Protein AF-B3GD98-F1 (afdb_monomer_lite)

Radius of gyration: 20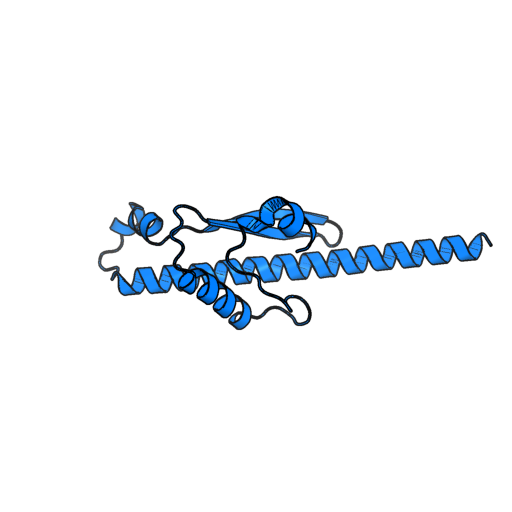.16 Å; chains: 1; bounding box: 40×37×66 Å

InterPro domains:
  IPR000131 ATP synthase, F1 complex, gamma subunit [PF00231] (15-128)
  IPR000131 ATP synthase, F1 complex, gamma subunit [PR00126] (44-61)
  IPR000131 ATP synthase, F1 complex, gamma subunit [PR00126] (107-126)
  IPR000131 ATP synthase, F1 complex, gamma subunit [PTHR11693] (8-128)
  IPR035968 ATP synthase, F1 complex, gamma subunit superfamily [SSF52943] (5-129)

Organism: Caenorhabditis brenneri (NCBI:txid135651)

Foldseek 3Di:
DVPCCVPPVVPDQDDDDDQLPDQDDLVNLLVVLVCVVVSPDDDQKDKDWAWADDDLADTDTDIDIQHDLVSVVPDPVCVVPPDDDSVNSVVVSSVVSSVVSSVRSNRRSSNVVSNVVVVVVVVVVVVVVVVVVD

Sequence (134 aa):
RAGLQRVYAKHFLVSGNEIGRAPPTFADASIAAKAVLDSGFDFETGTIVFNKFKSVVSYETSKLQILPLEAIKAKEALNTYDSVDDDVLQSYSEYSLAQLIYYAMKESATSEQSSRMTAMDGASKNAGRNDRQA

Secondary structure (DSSP, 8-state):
-HHHHHHHGGG-------TTSS---HHHHHHHHHHHHTT----S-EEEEEEEE-SSS-EEEEEEEE--HHHHHT-GGGGG-TT--HHHHHHHHHHHHHHHHHHHHHHHHHHHHHHHHHHHHHHHHHHHHHTTT-

Structure (mmCIF, N/CA/C/O backbone):
data_AF-B3GD98-F1
#
_entry.id   AF-B3GD98-F1
#
loop_
_atom_site.group_PDB
_atom_site.id
_atom_site.type_symbol
_atom_site.label_atom_id
_atom_site.label_alt_id
_atom_site.label_comp_id
_atom_site.label_asym_id
_atom_site.label_entity_id
_atom_site.label_seq_id
_atom_site.pdbx_PDB_ins_code
_atom_site.Cartn_x
_atom_site.Cartn_y
_atom_site.Cartn_z
_atom_site.occupancy
_atom_site.B_iso_or_equiv
_atom_site.auth_seq_id
_atom_site.auth_comp_id
_atom_site.auth_asym_id
_atom_site.auth_atom_id
_atom_site.pdbx_PDB_model_num
ATOM 1 N N . ARG A 1 1 ? -3.744 -10.146 -8.746 1.00 57.75 1 ARG A N 1
ATOM 2 C CA . ARG A 1 1 ? -5.153 -10.571 -8.539 1.00 57.75 1 ARG A CA 1
ATOM 3 C C . ARG A 1 1 ? -5.364 -12.077 -8.749 1.00 57.75 1 ARG A C 1
ATOM 5 O O . ARG A 1 1 ? -5.677 -12.750 -7.778 1.00 57.75 1 ARG A O 1
ATOM 12 N N . ALA A 1 2 ? -5.132 -12.629 -9.949 1.00 67.25 2 ALA A N 1
ATOM 13 C CA . ALA A 1 2 ? -5.468 -14.029 -10.267 1.00 67.25 2 ALA A CA 1
ATOM 14 C C . ALA A 1 2 ? -4.795 -15.098 -9.373 1.00 67.25 2 ALA A C 1
ATOM 16 O O . ALA A 1 2 ? -5.434 -16.086 -9.032 1.00 67.25 2 ALA A O 1
ATOM 17 N N . GLY A 1 3 ? -3.541 -14.893 -8.946 1.00 78.56 3 GLY A N 1
ATOM 18 C CA . GLY A 1 3 ? -2.822 -15.857 -8.097 1.00 78.56 3 GLY A CA 1
ATOM 19 C C . GLY A 1 3 ? -3.420 -16.020 -6.694 1.00 78.56 3 GLY A C 1
ATOM 20 O O . GLY A 1 3 ? -3.759 -17.128 -6.296 1.00 78.56 3 GLY A O 1
ATOM 21 N N . LEU A 1 4 ? -3.607 -14.915 -5.963 1.00 81.69 4 LEU A N 1
ATOM 22 C CA . LEU A 1 4 ? -4.162 -14.941 -4.602 1.00 81.69 4 LEU A CA 1
ATOM 23 C C . LEU A 1 4 ? -5.645 -15.322 -4.587 1.00 81.69 4 LEU A C 1
ATOM 25 O O . LEU A 1 4 ? -6.058 -16.110 -3.744 1.00 81.69 4 LEU A O 1
ATOM 29 N N . GLN A 1 5 ? -6.438 -14.816 -5.537 1.00 82.38 5 GLN A N 1
ATOM 30 C CA . GLN A 1 5 ? -7.866 -15.135 -5.607 1.00 82.38 5 GLN A CA 1
ATOM 31 C C . GLN A 1 5 ? -8.101 -16.622 -5.899 1.00 82.38 5 GLN A C 1
ATOM 33 O O . GLN A 1 5 ? -9.044 -17.203 -5.379 1.00 82.38 5 GLN A O 1
ATOM 38 N N . ARG A 1 6 ? -7.218 -17.266 -6.671 1.00 83.88 6 ARG A N 1
ATOM 39 C CA . ARG A 1 6 ? -7.302 -18.706 -6.941 1.00 83.88 6 ARG A CA 1
ATOM 40 C C . ARG A 1 6 ? -7.124 -19.564 -5.683 1.00 83.88 6 ARG A C 1
ATOM 42 O O . ARG A 1 6 ? -7.734 -20.622 -5.602 1.00 83.88 6 ARG A O 1
ATOM 49 N N . VAL A 1 7 ? -6.294 -19.132 -4.734 1.00 87.19 7 VAL A N 1
ATOM 50 C CA . VAL A 1 7 ? -5.944 -19.928 -3.541 1.00 87.19 7 VAL A CA 1
ATOM 51 C C . VAL A 1 7 ? -6.770 -19.521 -2.316 1.00 87.19 7 VAL A C 1
ATOM 53 O O . VAL A 1 7 ? -7.173 -20.377 -1.537 1.00 87.19 7 VAL A O 1
ATOM 56 N N . TYR A 1 8 ? -7.081 -18.231 -2.170 1.00 87.31 8 TYR A N 1
ATOM 57 C CA . TYR A 1 8 ? -7.666 -17.653 -0.955 1.00 87.31 8 TYR A CA 1
ATOM 58 C C . TYR A 1 8 ? -8.964 -16.876 -1.213 1.00 87.31 8 TYR A C 1
ATOM 60 O O . TYR A 1 8 ? -9.267 -15.940 -0.481 1.00 87.31 8 TYR A O 1
ATOM 68 N N . ALA A 1 9 ? -9.754 -17.254 -2.229 1.00 82.56 9 ALA A N 1
ATOM 69 C CA . ALA A 1 9 ? -10.983 -16.552 -2.635 1.00 82.56 9 ALA A CA 1
ATOM 70 C C . ALA A 1 9 ? -11.911 -16.155 -1.470 1.00 82.56 9 ALA A C 1
ATOM 72 O O . ALA A 1 9 ? -12.472 -15.066 -1.477 1.00 82.56 9 ALA A O 1
ATOM 73 N N . LYS A 1 10 ? -12.048 -17.029 -0.465 1.00 86.56 10 LYS A N 1
ATOM 74 C CA . LYS A 1 10 ? -12.947 -16.849 0.687 1.00 86.56 10 LYS A CA 1
ATOM 75 C C . LYS A 1 10 ? -12.519 -15.733 1.651 1.00 86.56 10 LYS A C 1
ATOM 77 O O . LYS A 1 10 ? -13.318 -15.338 2.486 1.00 86.56 10 LYS A O 1
ATOM 82 N N . HIS A 1 11 ? -11.281 -15.248 1.551 1.00 85.25 11 HIS A N 1
ATOM 83 C CA . HIS A 1 11 ? -10.722 -14.219 2.435 1.00 85.25 11 HIS A CA 1
ATOM 84 C C . HIS A 1 11 ? -10.708 -12.818 1.801 1.00 85.25 11 HIS A C 1
ATOM 86 O O . HIS A 1 11 ? -10.133 -11.894 2.366 1.00 85.25 11 HIS A O 1
ATOM 92 N N . PHE A 1 12 ? -11.305 -12.646 0.618 1.00 84.44 12 PHE A N 1
ATOM 93 C CA . PHE A 1 12 ? -11.415 -11.342 -0.034 1.00 84.44 12 PHE A CA 1
ATOM 94 C C . PHE A 1 12 ? -12.716 -10.655 0.374 1.00 84.44 12 PHE A C 1
ATOM 96 O O . PHE A 1 12 ? -13.792 -11.158 0.066 1.00 84.44 12 PHE A O 1
ATOM 103 N N . LEU A 1 13 ? -12.610 -9.486 1.009 1.00 84.62 13 LEU A N 1
ATOM 104 C CA . LEU A 1 13 ? -13.766 -8.639 1.315 1.00 84.62 13 LEU A CA 1
ATOM 105 C C . LEU A 1 13 ? -14.056 -7.653 0.178 1.00 84.62 13 LEU A C 1
ATOM 107 O O . LEU A 1 13 ? -15.188 -7.526 -0.274 1.00 84.62 13 LEU A O 1
ATOM 111 N N . VAL A 1 14 ? -13.016 -6.972 -0.310 1.00 84.25 14 VAL A N 1
ATOM 112 C CA . VAL A 1 14 ? -13.121 -5.911 -1.320 1.00 84.25 14 VAL A CA 1
ATOM 113 C C . VAL A 1 14 ? -12.010 -6.075 -2.358 1.00 84.25 14 VAL A C 1
ATOM 115 O O . VAL A 1 14 ? -10.914 -6.549 -2.052 1.00 84.25 14 VAL A O 1
ATOM 118 N N . SER A 1 15 ? -12.276 -5.681 -3.607 1.00 85.25 15 SER A N 1
ATOM 119 C CA . SER A 1 15 ? -11.260 -5.604 -4.662 1.00 85.25 15 SER A CA 1
ATOM 120 C C . SER A 1 15 ? -11.386 -4.309 -5.461 1.00 85.25 15 SER A C 1
ATOM 122 O O . SER A 1 15 ? -12.464 -4.025 -5.979 1.00 85.25 15 SER A O 1
ATOM 124 N N . GLY A 1 16 ? -10.283 -3.574 -5.616 1.00 82.75 16 GLY A N 1
ATOM 125 C CA . GLY A 1 16 ? -10.179 -2.427 -6.523 1.00 82.75 16 GLY A CA 1
ATOM 126 C C . GLY A 1 16 ? -9.556 -2.815 -7.867 1.00 82.75 16 GLY A C 1
ATOM 127 O O . GLY A 1 16 ? -8.664 -3.665 -7.919 1.00 82.75 16 GLY A O 1
ATOM 128 N N . ASN A 1 17 ? -10.017 -2.187 -8.949 1.00 83.38 17 ASN A N 1
ATOM 129 C CA . ASN A 1 17 ? -9.450 -2.313 -10.296 1.00 83.38 17 ASN A CA 1
ATOM 130 C C . ASN A 1 17 ? -8.968 -0.936 -10.795 1.00 83.38 17 ASN A C 1
ATOM 132 O O . ASN A 1 17 ? -9.186 0.071 -10.136 1.00 83.38 17 ASN A O 1
ATOM 136 N N . GLU A 1 18 ? -8.304 -0.910 -11.955 1.00 80.62 18 GLU A N 1
ATOM 137 C CA . GLU A 1 18 ? -7.832 0.308 -12.652 1.00 80.62 18 GLU A CA 1
ATOM 138 C C . GLU A 1 18 ? -6.698 1.107 -11.982 1.00 80.62 18 GLU A C 1
ATOM 140 O O . GLU A 1 18 ? -6.300 2.163 -12.474 1.00 80.62 18 GLU A O 1
ATOM 145 N N . ILE A 1 19 ? -6.077 0.566 -10.935 1.00 78.94 19 ILE A N 1
ATOM 146 C CA . ILE A 1 19 ? -4.876 1.157 -10.331 1.00 78.94 19 ILE A CA 1
ATOM 147 C C . ILE A 1 19 ? -3.645 0.859 -11.205 1.00 78.94 19 ILE A C 1
ATOM 149 O O . ILE A 1 19 ? -3.433 -0.283 -11.612 1.00 78.94 19 ILE A O 1
ATOM 153 N N . GLY A 1 20 ? -2.839 1.888 -11.495 1.00 70.56 20 GLY A N 1
ATOM 154 C CA . GLY A 1 20 ? -1.582 1.781 -12.256 1.00 70.56 20 GLY A CA 1
ATOM 155 C C . GLY A 1 20 ? -1.643 2.273 -13.709 1.00 70.56 20 GLY A C 1
ATOM 156 O O . GLY A 1 20 ? -0.604 2.371 -14.360 1.00 70.56 20 GLY A O 1
ATOM 157 N N . ARG A 1 21 ? -2.831 2.633 -14.227 1.00 80.56 21 ARG A N 1
ATOM 158 C CA . ARG A 1 21 ? -2.961 3.267 -15.556 1.00 80.56 21 ARG A CA 1
ATOM 159 C C . ARG A 1 21 ? -2.542 4.738 -15.535 1.00 80.56 21 ARG A C 1
ATOM 161 O O . ARG A 1 21 ? -1.856 5.193 -16.445 1.00 80.56 21 ARG A O 1
ATOM 168 N N . ALA A 1 22 ? -2.972 5.463 -14.508 1.00 84.69 22 ALA A N 1
ATOM 169 C CA . ALA A 1 22 ? -2.555 6.828 -14.216 1.00 84.69 22 ALA A CA 1
ATOM 170 C C . ALA A 1 22 ? -1.701 6.843 -12.936 1.00 84.69 22 ALA A C 1
ATOM 172 O O . ALA A 1 22 ? -1.787 5.904 -12.135 1.00 84.69 22 ALA A O 1
ATOM 173 N N . PRO A 1 23 ? -0.874 7.884 -12.720 1.00 85.00 23 PRO A N 1
ATOM 174 C CA . PRO A 1 23 ? -0.158 8.047 -11.464 1.00 85.00 23 PRO A CA 1
ATOM 175 C C . PRO A 1 23 ? -1.146 8.058 -10.289 1.00 85.00 23 PRO A C 1
ATOM 177 O O . PRO A 1 23 ? -2.108 8.822 -10.335 1.00 85.00 23 PRO A O 1
ATOM 180 N N . PRO A 1 24 ? -0.914 7.261 -9.232 1.00 88.81 24 PRO A N 1
ATOM 181 C CA . PRO A 1 24 ? -1.841 7.189 -8.111 1.00 88.81 24 PRO A CA 1
ATOM 182 C C . PRO A 1 24 ? -1.922 8.542 -7.405 1.00 88.81 24 PRO A C 1
ATOM 184 O O . PRO A 1 24 ? -0.888 9.175 -7.142 1.00 88.81 24 PRO A O 1
ATOM 187 N N . THR A 1 25 ? -3.140 8.977 -7.103 1.00 91.50 25 THR A N 1
ATOM 188 C CA . THR A 1 25 ? -3.435 10.228 -6.399 1.00 91.50 25 THR A CA 1
ATOM 189 C C . THR A 1 25 ? -3.878 9.956 -4.965 1.00 91.50 25 THR A C 1
ATOM 191 O O . THR A 1 25 ? -4.217 8.829 -4.602 1.00 91.50 25 THR A O 1
ATOM 194 N N . PHE A 1 26 ? -3.866 10.991 -4.121 1.00 91.81 26 PHE A N 1
ATOM 195 C CA . PHE A 1 26 ? -4.377 10.853 -2.758 1.00 91.81 26 PHE A CA 1
ATOM 196 C C . PHE A 1 26 ? -5.880 10.543 -2.751 1.00 91.81 26 PHE A C 1
ATOM 198 O O . PHE A 1 26 ? -6.319 9.752 -1.929 1.00 91.81 26 PHE A O 1
ATOM 205 N N . ALA A 1 27 ? -6.644 11.073 -3.714 1.00 91.12 27 ALA A N 1
ATOM 206 C CA . ALA A 1 27 ? -8.067 10.773 -3.855 1.00 91.12 27 ALA A CA 1
ATOM 207 C C . ALA A 1 27 ? -8.327 9.269 -4.051 1.00 91.12 27 ALA A C 1
ATOM 209 O O . ALA A 1 27 ? -9.217 8.717 -3.408 1.00 91.12 27 ALA A O 1
ATOM 210 N N . ASP A 1 28 ? -7.506 8.585 -4.857 1.00 90.44 28 ASP A N 1
ATOM 211 C CA . ASP A 1 28 ? -7.609 7.131 -5.050 1.00 90.44 28 ASP A CA 1
ATOM 212 C C . ASP A 1 28 ? -7.367 6.370 -3.738 1.00 90.44 28 ASP A C 1
ATOM 214 O O . ASP A 1 28 ? -8.092 5.432 -3.400 1.00 90.44 28 ASP A O 1
ATOM 218 N N . ALA A 1 29 ? -6.363 6.803 -2.969 1.00 91.69 29 ALA A N 1
ATOM 219 C CA . ALA A 1 29 ? -6.054 6.223 -1.668 1.00 91.69 29 ALA A CA 1
ATOM 220 C C . ALA A 1 29 ? -7.163 6.490 -0.640 1.00 91.69 29 ALA A C 1
ATOM 222 O O . ALA A 1 29 ? -7.498 5.595 0.132 1.00 91.69 29 ALA A O 1
ATOM 223 N N . SER A 1 30 ? -7.774 7.679 -0.653 1.00 91.38 30 SER A N 1
ATOM 224 C CA . SER A 1 30 ? -8.917 8.012 0.202 1.00 91.38 30 SER A CA 1
ATOM 225 C C . SER A 1 30 ? -10.142 7.161 -0.126 1.00 91.38 30 SER A C 1
ATOM 227 O O . SER A 1 30 ? -10.813 6.698 0.790 1.00 91.38 30 SER A O 1
ATOM 229 N N . ILE A 1 31 ? -10.419 6.901 -1.409 1.00 90.75 31 ILE A N 1
ATOM 230 C CA . ILE A 1 31 ? -11.506 6.001 -1.824 1.00 90.75 31 ILE A CA 1
ATOM 231 C C . ILE A 1 31 ? -11.240 4.579 -1.316 1.00 90.75 31 ILE A C 1
ATOM 233 O O . ILE A 1 31 ? -12.142 3.940 -0.778 1.00 90.75 31 ILE A O 1
ATOM 237 N N . ALA A 1 32 ? -10.001 4.093 -1.438 1.00 89.69 32 ALA A N 1
ATOM 238 C CA . ALA A 1 32 ? -9.619 2.780 -0.925 1.00 89.69 32 ALA A CA 1
ATOM 239 C C . ALA A 1 32 ? -9.725 2.700 0.608 1.00 89.69 32 ALA A C 1
ATOM 241 O O . ALA A 1 32 ? -10.286 1.738 1.125 1.00 89.69 32 ALA A O 1
ATOM 242 N N . ALA A 1 33 ? -9.242 3.715 1.330 1.00 89.56 33 ALA A N 1
ATOM 243 C CA . ALA A 1 33 ? -9.359 3.802 2.784 1.00 89.56 33 ALA A CA 1
ATOM 244 C C . ALA A 1 33 ? -10.827 3.819 3.222 1.00 89.56 33 ALA A C 1
ATOM 246 O O . ALA A 1 33 ? -11.217 3.050 4.096 1.00 89.56 33 ALA A O 1
ATOM 247 N N . LYS A 1 34 ? -11.660 4.619 2.551 1.00 89.62 34 LYS A N 1
ATOM 248 C CA . LYS A 1 34 ? -13.100 4.667 2.797 1.00 89.62 34 LYS A CA 1
ATOM 249 C C . LYS A 1 34 ? -13.757 3.307 2.569 1.00 89.62 34 LYS A C 1
ATOM 251 O O . LYS A 1 34 ? -14.519 2.867 3.413 1.00 89.62 34 LYS A O 1
ATOM 256 N N . ALA A 1 35 ? -13.417 2.602 1.490 1.00 88.75 35 ALA A N 1
ATOM 257 C CA . ALA A 1 35 ? -13.942 1.261 1.234 1.00 88.75 35 ALA A CA 1
ATOM 258 C C . ALA A 1 35 ? -13.526 0.233 2.305 1.00 88.75 35 ALA A C 1
ATOM 260 O O . ALA A 1 35 ? -14.272 -0.707 2.572 1.00 88.75 35 ALA A O 1
ATOM 261 N N . VAL A 1 36 ? -12.347 0.398 2.916 1.00 86.81 36 VAL A N 1
ATOM 262 C CA . VAL A 1 36 ? -11.908 -0.427 4.053 1.00 86.81 36 VAL A CA 1
ATOM 263 C C . VAL A 1 36 ? -12.720 -0.094 5.305 1.00 86.81 36 VAL A C 1
ATOM 265 O O . VAL A 1 36 ? -13.202 -1.013 5.959 1.00 86.81 36 VAL A O 1
ATOM 268 N N . LEU A 1 37 ? -12.927 1.188 5.613 1.00 85.00 37 LEU A N 1
ATOM 269 C CA . LEU A 1 37 ? -13.719 1.625 6.771 1.00 85.00 37 LEU A CA 1
ATOM 270 C C . LEU A 1 37 ? -15.199 1.227 6.639 1.00 85.00 37 LEU A C 1
ATOM 272 O O . LEU A 1 37 ? -15.778 0.663 7.564 1.00 85.00 37 LEU A O 1
ATOM 276 N N . ASP A 1 38 ? -15.783 1.417 5.455 1.00 87.06 38 ASP A N 1
ATOM 277 C CA . ASP A 1 38 ? -17.179 1.080 5.150 1.00 87.06 38 ASP A CA 1
ATOM 278 C C . ASP A 1 38 ? -17.417 -0.448 5.096 1.00 87.06 38 ASP A C 1
ATOM 280 O O . ASP A 1 38 ? -18.563 -0.895 5.056 1.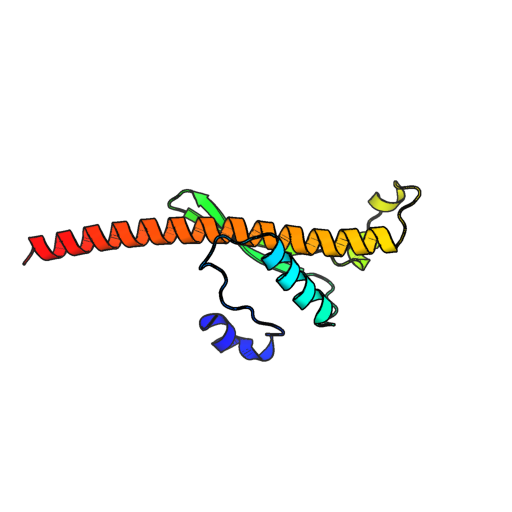00 87.06 38 ASP A O 1
ATOM 284 N N . SER A 1 39 ? -16.359 -1.276 5.104 1.00 82.19 39 SER A N 1
ATOM 285 C CA . SER A 1 39 ? -16.490 -2.741 5.078 1.00 82.19 39 SER A CA 1
ATOM 286 C C . SER A 1 39 ? -17.072 -3.330 6.368 1.00 82.19 39 SER A C 1
ATOM 288 O O . SER A 1 39 ? -17.506 -4.483 6.363 1.00 82.19 39 SER A O 1
ATOM 290 N N . GLY A 1 40 ? -17.081 -2.561 7.465 1.00 75.12 40 GLY A N 1
ATOM 291 C CA . GLY A 1 40 ? -17.596 -2.994 8.767 1.00 75.12 40 GLY A CA 1
ATOM 292 C C . GLY A 1 40 ? -16.819 -4.156 9.392 1.00 75.12 40 GLY A C 1
ATOM 293 O O . GLY A 1 40 ? -17.309 -4.786 10.328 1.00 75.12 40 GLY A O 1
ATOM 294 N N . PHE A 1 41 ? -15.636 -4.477 8.862 1.00 78.56 41 PHE A N 1
ATOM 295 C CA . PHE A 1 41 ? -14.790 -5.539 9.380 1.00 78.56 41 PHE A CA 1
ATOM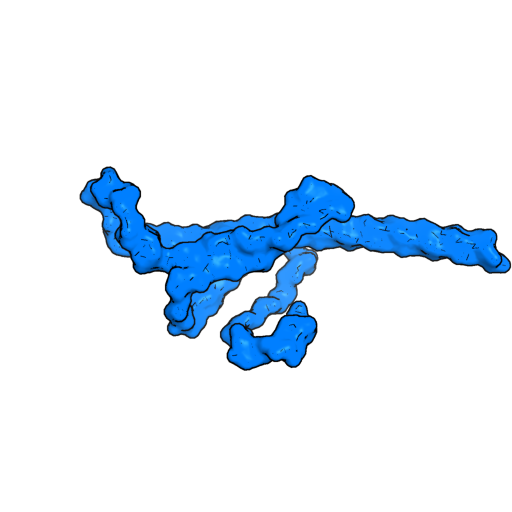 296 C C . PHE A 1 41 ? -13.896 -4.997 10.489 1.00 78.56 41 PHE A C 1
ATOM 298 O O . PHE A 1 41 ? -13.029 -4.161 10.237 1.00 78.56 41 PHE A O 1
ATOM 305 N N . ASP A 1 42 ? -14.101 -5.496 11.703 1.00 74.50 42 ASP A N 1
ATOM 306 C CA . ASP A 1 42 ? -13.275 -5.132 12.844 1.00 74.50 42 ASP A CA 1
ATOM 307 C C . ASP A 1 42 ? -11.961 -5.922 12.811 1.00 74.50 42 ASP A C 1
ATOM 309 O O . ASP A 1 42 ? -11.956 -7.153 12.700 1.00 74.50 42 ASP A O 1
ATOM 313 N N . PHE A 1 43 ? -10.835 -5.213 12.847 1.00 77.31 43 PHE A N 1
ATOM 314 C CA . PHE A 1 43 ? -9.509 -5.814 12.785 1.00 77.31 43 PHE A CA 1
ATOM 315 C C . PHE A 1 43 ? -8.622 -5.286 13.907 1.00 77.31 43 PHE A C 1
ATOM 317 O O . PHE A 1 43 ? -8.451 -4.086 14.092 1.00 77.31 43 PHE A O 1
ATOM 324 N N . GLU A 1 44 ? -7.982 -6.210 14.620 1.00 75.00 44 GLU A N 1
ATOM 325 C CA . GLU A 1 44 ? -7.060 -5.878 15.709 1.00 75.00 44 GLU A CA 1
ATOM 326 C C . GLU A 1 44 ? -5.684 -5.441 15.177 1.00 75.00 44 GLU A C 1
ATOM 328 O O . GLU A 1 44 ? -5.021 -4.569 15.734 1.00 75.00 44 GLU A O 1
ATOM 333 N N . THR A 1 45 ? -5.248 -6.026 14.056 1.00 79.12 45 THR A N 1
ATOM 334 C CA . THR A 1 45 ? -4.004 -5.653 13.373 1.00 79.12 45 THR A CA 1
ATOM 335 C C . THR A 1 45 ? -4.188 -5.699 11.860 1.00 79.12 45 THR A C 1
ATOM 337 O O . THR A 1 45 ? -4.735 -6.654 11.308 1.00 79.12 45 THR A O 1
ATOM 340 N N . GLY A 1 46 ? -3.722 -4.655 11.171 1.00 85.12 46 GLY A N 1
ATOM 341 C CA . GLY A 1 46 ? -3.709 -4.591 9.711 1.00 85.12 46 GLY A CA 1
ATOM 342 C C . GLY A 1 46 ? -2.282 -4.600 9.178 1.00 85.12 46 GLY A C 1
ATOM 343 O O . GLY A 1 46 ? -1.363 -4.078 9.807 1.00 85.12 46 GLY A O 1
ATOM 344 N N . THR A 1 47 ? -2.056 -5.192 8.006 1.00 90.19 47 THR A N 1
ATOM 345 C CA . THR A 1 47 ? -0.760 -5.100 7.321 1.00 90.19 47 THR A CA 1
ATOM 346 C C . THR A 1 47 ? -0.951 -4.798 5.843 1.00 90.19 47 THR A C 1
ATOM 348 O O . THR A 1 47 ? -1.560 -5.579 5.116 1.00 90.19 47 THR A O 1
ATOM 351 N N . ILE A 1 48 ? -0.371 -3.691 5.384 1.00 91.12 48 ILE A N 1
ATOM 352 C CA . ILE A 1 48 ? -0.270 -3.347 3.967 1.00 91.12 48 ILE A CA 1
ATOM 353 C C . ILE A 1 48 ? 0.998 -3.991 3.423 1.00 91.12 48 ILE A C 1
ATOM 355 O O . ILE A 1 48 ? 2.105 -3.693 3.873 1.00 91.12 48 ILE A O 1
ATOM 359 N N . VAL A 1 49 ? 0.842 -4.869 2.437 1.00 92.12 49 VAL A N 1
ATOM 360 C CA . VAL A 1 49 ? 1.963 -5.466 1.706 1.00 92.12 49 VAL A CA 1
ATOM 361 C C . VAL A 1 49 ? 2.134 -4.720 0.390 1.00 92.12 49 VAL A C 1
ATOM 363 O O . VAL A 1 49 ? 1.186 -4.605 -0.384 1.00 92.12 49 VAL A O 1
ATOM 366 N N . PHE A 1 50 ? 3.337 -4.222 0.130 1.00 93.19 50 PHE A N 1
ATOM 367 C CA . PHE A 1 50 ? 3.652 -3.450 -1.072 1.00 93.19 50 PHE A CA 1
ATOM 368 C C . PHE A 1 50 ? 5.104 -3.681 -1.489 1.00 93.19 50 PHE A C 1
ATOM 370 O O . PHE A 1 50 ? 5.920 -4.189 -0.719 1.00 93.19 50 PHE A O 1
ATOM 377 N N . ASN A 1 51 ? 5.434 -3.310 -2.723 1.00 92.31 51 ASN A N 1
ATOM 378 C CA . ASN A 1 51 ? 6.812 -3.343 -3.196 1.00 92.31 51 ASN A CA 1
ATOM 379 C C . ASN A 1 51 ? 7.463 -1.993 -2.916 1.00 92.31 51 ASN A C 1
ATOM 381 O O . ASN A 1 51 ? 7.043 -0.974 -3.461 1.00 92.31 51 ASN A O 1
ATOM 385 N N . LYS A 1 52 ? 8.478 -2.004 -2.056 1.00 91.50 52 LYS A N 1
ATOM 386 C CA . LYS A 1 52 ? 9.303 -0.842 -1.756 1.00 91.50 52 LYS A CA 1
ATOM 387 C C . LYS A 1 52 ? 10.394 -0.715 -2.807 1.00 91.50 52 LYS A C 1
ATOM 389 O O . LYS A 1 52 ? 11.105 -1.686 -3.096 1.00 91.50 52 LYS A O 1
ATOM 394 N N . PHE A 1 53 ? 10.543 0.488 -3.345 1.00 90.62 53 PHE A N 1
ATOM 395 C CA . PHE A 1 53 ? 11.583 0.765 -4.317 1.00 90.62 53 PHE A CA 1
ATOM 396 C C . PHE A 1 53 ? 12.946 0.816 -3.615 1.00 90.62 53 PHE A C 1
ATOM 398 O O . PHE A 1 53 ? 13.126 1.543 -2.638 1.00 90.62 53 PHE A O 1
ATOM 405 N N . LYS A 1 54 ? 13.920 0.037 -4.100 1.00 89.75 54 LYS A N 1
ATOM 406 C CA . LYS A 1 54 ? 15.301 0.058 -3.584 1.00 89.75 54 LYS A CA 1
ATOM 407 C C . LYS A 1 54 ? 16.259 0.650 -4.608 1.00 89.75 54 LYS A C 1
ATOM 409 O O . LYS A 1 54 ? 17.068 1.512 -4.280 1.00 89.75 54 LYS A O 1
ATOM 414 N N . SER A 1 55 ? 16.176 0.192 -5.851 1.00 89.00 55 SER A N 1
ATOM 415 C CA . SER A 1 55 ? 16.926 0.728 -6.980 1.00 89.00 55 SER A CA 1
ATOM 416 C C . SER A 1 55 ? 16.189 0.451 -8.286 1.00 89.00 55 SER A C 1
ATOM 418 O O . SER A 1 55 ? 15.211 -0.291 -8.322 1.00 89.00 55 SER A O 1
ATOM 420 N N . VAL A 1 56 ? 16.697 0.994 -9.395 1.00 82.75 56 VAL A N 1
ATOM 421 C CA . VAL A 1 56 ? 16.126 0.764 -10.735 1.00 82.75 56 VAL A CA 1
ATOM 422 C C . VAL A 1 56 ? 15.977 -0.730 -11.055 1.00 82.75 56 VAL A C 1
ATOM 424 O O . VAL A 1 56 ? 15.030 -1.120 -11.729 1.00 82.75 56 VAL A O 1
ATOM 427 N N . VAL A 1 57 ? 16.880 -1.565 -10.534 1.00 80.75 57 VAL A N 1
ATOM 428 C CA . VAL A 1 57 ? 16.954 -3.002 -10.839 1.00 80.75 57 VAL A CA 1
ATOM 429 C C . VAL A 1 57 ? 16.348 -3.866 -9.725 1.00 80.75 57 VAL A C 1
ATOM 431 O O . VAL A 1 57 ? 16.048 -5.034 -9.950 1.00 80.75 57 VAL A O 1
ATOM 434 N N . SER A 1 58 ? 16.168 -3.326 -8.516 1.00 86.38 58 SER A N 1
ATOM 435 C CA . SER A 1 58 ? 15.780 -4.104 -7.337 1.00 86.38 58 SER A CA 1
ATOM 436 C C . SER A 1 58 ? 14.659 -3.434 -6.548 1.00 86.38 58 SER A C 1
ATOM 438 O O . SER A 1 58 ? 14.699 -2.243 -6.245 1.00 86.38 58 SER A O 1
ATOM 440 N N . TYR A 1 59 ? 13.679 -4.240 -6.163 1.00 90.00 59 TYR A N 1
ATOM 441 C CA . TYR A 1 59 ? 12.591 -3.885 -5.262 1.00 90.00 59 TYR A CA 1
ATOM 442 C C . TYR A 1 59 ? 12.452 -4.974 -4.199 1.00 90.00 59 TYR A C 1
ATOM 444 O O . TYR A 1 59 ? 12.841 -6.123 -4.415 1.00 90.00 59 TYR A O 1
ATOM 452 N N . GLU A 1 60 ? 11.910 -4.604 -3.046 1.00 92.75 60 GLU A N 1
ATOM 453 C CA . GLU A 1 60 ? 11.726 -5.510 -1.914 1.00 92.75 60 GLU A CA 1
ATOM 454 C C . GLU A 1 60 ? 10.276 -5.472 -1.443 1.00 92.75 60 GLU A C 1
ATOM 456 O O . GLU A 1 60 ? 9.695 -4.401 -1.257 1.00 92.75 60 GLU A O 1
ATOM 461 N N . THR A 1 61 ? 9.675 -6.640 -1.226 1.00 93.25 61 THR A N 1
ATOM 462 C CA . THR A 1 61 ? 8.325 -6.720 -0.666 1.00 93.25 61 THR A CA 1
ATOM 463 C C . THR A 1 61 ? 8.369 -6.361 0.815 1.00 93.25 61 THR A C 1
ATOM 465 O O . THR A 1 61 ? 8.873 -7.117 1.641 1.00 93.25 61 THR A O 1
ATOM 468 N N . SER A 1 62 ? 7.823 -5.194 1.143 1.00 92.94 62 SER A N 1
ATOM 469 C CA . SER A 1 62 ? 7.774 -4.646 2.494 1.00 92.94 62 SER A CA 1
ATOM 470 C C . SER A 1 62 ? 6.363 -4.728 3.067 1.00 92.94 62 SER A C 1
ATOM 472 O O . SER A 1 62 ? 5.366 -4.820 2.346 1.00 92.94 62 SER A O 1
ATOM 474 N N . LYS A 1 63 ? 6.289 -4.700 4.397 1.00 92.88 63 LYS A N 1
ATOM 475 C CA . LYS A 1 63 ? 5.046 -4.743 5.164 1.00 92.88 63 LYS A CA 1
ATOM 476 C C . LYS A 1 63 ? 4.949 -3.485 6.019 1.00 92.88 63 LYS A C 1
ATOM 478 O O . LYS A 1 63 ? 5.881 -3.188 6.760 1.00 92.88 63 LYS A O 1
ATOM 483 N N . LEU A 1 64 ? 3.838 -2.768 5.925 1.00 90.38 64 LEU A N 1
ATOM 484 C CA . LEU A 1 64 ? 3.498 -1.659 6.815 1.00 90.38 64 LEU A CA 1
ATOM 485 C C . LEU A 1 64 ? 2.380 -2.096 7.742 1.00 90.38 64 LEU A C 1
ATOM 487 O O . LEU A 1 64 ? 1.373 -2.625 7.279 1.00 90.38 64 LEU A O 1
ATOM 491 N N . GLN A 1 65 ? 2.557 -1.872 9.036 1.00 88.38 65 GLN A N 1
ATOM 492 C CA . GLN A 1 65 ? 1.519 -2.157 10.015 1.00 88.38 65 GLN A CA 1
ATOM 493 C C . GLN A 1 65 ? 0.529 -0.996 10.084 1.00 88.38 65 GLN A C 1
ATOM 495 O O . GLN A 1 65 ? 0.928 0.168 10.093 1.00 88.38 65 GLN A O 1
ATOM 500 N N . ILE A 1 66 ? -0.754 -1.336 10.143 1.00 85.56 66 ILE A N 1
ATOM 501 C CA . ILE A 1 66 ? -1.844 -0.415 10.444 1.00 85.56 66 ILE A CA 1
ATOM 502 C C . ILE A 1 66 ? -2.280 -0.701 11.876 1.00 85.56 66 ILE A C 1
ATOM 504 O O . ILE A 1 66 ? -2.547 -1.853 12.229 1.00 85.56 66 ILE A O 1
ATOM 508 N N . LEU A 1 67 ? -2.360 0.359 12.674 1.00 80.75 67 LEU A N 1
ATOM 509 C CA . LEU A 1 67 ? -2.883 0.317 14.033 1.00 80.75 67 LEU A CA 1
ATOM 510 C C . LEU A 1 67 ? -4.346 0.784 14.011 1.00 80.75 67 LEU A C 1
ATOM 512 O O . LEU A 1 67 ? -4.596 1.886 13.513 1.00 80.75 67 LEU A O 1
ATOM 516 N N . PRO A 1 68 ? -5.300 -0.014 14.523 1.00 80.00 68 PRO A N 1
ATOM 517 C CA . PRO A 1 68 ? -6.675 0.439 14.692 1.00 80.00 68 PRO A CA 1
ATOM 518 C C . PRO A 1 68 ? -6.775 1.497 15.797 1.00 80.00 68 PRO A C 1
ATOM 520 O O . PRO A 1 68 ? -5.872 1.642 16.627 1.00 80.00 68 PRO A O 1
ATOM 523 N N . LEU A 1 69 ? -7.895 2.221 15.819 1.00 80.50 69 LEU A N 1
ATOM 524 C CA . LEU A 1 69 ? -8.158 3.301 16.773 1.00 80.50 69 LEU A CA 1
ATOM 525 C C . LEU A 1 69 ? -7.979 2.852 18.233 1.00 80.50 69 LEU A C 1
ATOM 527 O O . LEU A 1 69 ? -7.300 3.532 18.998 1.00 80.50 69 LEU A O 1
ATOM 531 N N . GLU A 1 70 ? -8.495 1.677 18.593 1.00 79.31 70 GLU A N 1
ATOM 532 C CA . GLU A 1 70 ? -8.374 1.119 19.948 1.00 79.31 70 GLU A CA 1
ATOM 533 C C . GLU A 1 70 ? -6.913 0.877 20.354 1.00 79.31 70 GLU A C 1
ATOM 535 O O . GLU A 1 70 ? -6.493 1.209 21.462 1.00 79.31 70 GLU A O 1
ATOM 540 N N . ALA A 1 71 ? -6.089 0.385 19.424 1.00 79.88 71 ALA A N 1
ATOM 541 C CA . ALA A 1 71 ? -4.661 0.183 19.663 1.00 79.88 71 ALA A CA 1
ATOM 542 C C . ALA A 1 71 ? -3.890 1.507 19.773 1.00 79.88 71 ALA A C 1
ATOM 544 O O . ALA A 1 71 ? -2.846 1.561 20.425 1.00 79.88 71 ALA A O 1
ATOM 545 N N . ILE A 1 72 ? -4.382 2.572 19.130 1.00 78.62 72 ILE A N 1
ATOM 546 C CA . ILE A 1 72 ? -3.838 3.923 19.279 1.00 78.62 72 ILE A CA 1
ATOM 547 C C . ILE A 1 72 ? -4.190 4.453 20.673 1.00 78.62 72 ILE A C 1
ATOM 549 O O . ILE A 1 72 ? -3.276 4.846 21.393 1.00 78.62 72 ILE A O 1
ATOM 553 N N . LYS A 1 73 ? -5.465 4.375 21.084 1.00 78.69 73 LYS A N 1
ATOM 554 C CA . LYS A 1 73 ? -5.950 4.812 22.409 1.00 78.69 73 LYS A CA 1
ATOM 555 C C . LYS A 1 73 ? -5.251 4.099 23.568 1.00 78.69 73 LYS A C 1
ATOM 557 O O . LYS A 1 73 ? -4.960 4.721 24.582 1.00 78.69 73 LYS A O 1
ATOM 562 N N . ALA A 1 74 ? -4.911 2.822 23.403 1.00 79.44 74 ALA A N 1
ATOM 563 C CA . ALA A 1 74 ? -4.210 2.038 24.418 1.00 79.44 74 ALA A CA 1
ATOM 564 C C . ALA A 1 74 ? -2.734 2.443 24.641 1.00 79.44 74 ALA A C 1
ATOM 566 O O . ALA A 1 74 ? -2.079 1.897 25.531 1.00 79.44 74 ALA A O 1
ATOM 567 N N . LYS A 1 75 ? -2.162 3.364 23.848 1.00 80.19 75 LYS A N 1
ATOM 568 C CA . LYS A 1 75 ? -0.761 3.777 24.014 1.00 80.19 75 LYS A CA 1
ATOM 569 C C . LYS A 1 75 ? -0.593 4.803 25.130 1.00 80.19 75 LYS A C 1
ATOM 571 O O . LYS A 1 75 ? -1.075 5.925 25.028 1.00 80.19 75 LYS A O 1
ATOM 576 N N . GLU A 1 76 ? 0.257 4.478 26.104 1.00 73.56 76 GLU A N 1
ATOM 577 C CA . GLU A 1 76 ? 0.597 5.366 27.231 1.00 73.56 76 GLU A CA 1
ATOM 578 C C . GLU A 1 76 ? 1.169 6.730 26.807 1.00 73.56 76 GLU A C 1
ATOM 580 O O . GLU A 1 76 ? 1.026 7.713 27.529 1.00 73.56 76 GLU A O 1
ATOM 585 N N . ALA A 1 77 ? 1.769 6.822 25.616 1.00 75.88 77 ALA A N 1
ATOM 586 C CA . ALA A 1 77 ? 2.274 8.080 25.065 1.00 75.88 77 ALA A CA 1
ATOM 587 C C . ALA A 1 77 ? 1.169 9.130 24.831 1.00 75.88 77 ALA A C 1
ATOM 589 O O . ALA A 1 77 ? 1.460 10.325 24.833 1.00 75.88 77 ALA A O 1
ATOM 590 N N . LEU A 1 78 ? -0.092 8.710 24.662 1.00 72.94 78 LEU A N 1
ATOM 591 C CA . LEU A 1 78 ? -1.219 9.635 24.528 1.00 72.94 78 LEU A CA 1
ATOM 592 C C . LEU A 1 78 ? -1.571 10.337 25.842 1.00 72.94 78 LEU A C 1
ATOM 594 O O . LEU A 1 78 ? -2.052 11.462 25.793 1.00 72.94 78 LEU A O 1
ATOM 598 N N . ASN A 1 79 ? -1.232 9.758 27.000 1.00 72.12 79 ASN A N 1
ATOM 599 C CA . ASN A 1 79 ? -1.483 10.367 28.314 1.00 72.12 79 ASN A CA 1
ATOM 600 C C . ASN A 1 79 ? -0.687 11.666 28.542 1.00 72.12 79 ASN A C 1
ATOM 602 O O . ASN A 1 79 ? -0.931 12.379 29.508 1.00 72.12 79 ASN A O 1
ATOM 606 N N . THR A 1 80 ? 0.290 11.966 27.676 1.00 79.25 80 THR A N 1
ATOM 607 C CA . THR A 1 80 ? 1.043 13.232 27.710 1.00 79.25 80 THR A CA 1
ATOM 608 C C . THR A 1 80 ? 0.266 14.382 27.051 1.00 79.25 80 THR A C 1
ATOM 610 O O . THR A 1 80 ? 0.622 15.545 27.226 1.00 79.25 80 THR A O 1
ATOM 613 N N . TYR A 1 81 ? -0.789 14.078 26.288 1.00 77.00 81 TYR A N 1
ATOM 614 C CA . TYR A 1 81 ? -1.620 15.068 25.615 1.00 77.00 81 TYR A CA 1
ATOM 615 C C . TYR A 1 81 ? -2.879 15.348 26.444 1.00 77.00 81 TYR A C 1
ATOM 617 O O . TYR A 1 81 ? -3.734 14.489 26.614 1.00 77.00 81 TYR A O 1
ATOM 625 N N . ASP A 1 82 ? -2.983 16.579 26.941 1.00 66.62 82 ASP A N 1
ATOM 626 C CA . ASP A 1 82 ? -3.956 17.006 27.961 1.00 66.62 82 ASP A CA 1
ATOM 627 C C . ASP A 1 82 ? -5.406 17.146 27.436 1.00 66.62 82 ASP A C 1
ATOM 629 O O . ASP A 1 82 ? -6.346 17.354 28.195 1.00 66.62 82 ASP A O 1
ATOM 633 N N . SER A 1 83 ? -5.607 17.084 26.115 1.00 65.00 83 SER A N 1
ATOM 634 C CA . SER A 1 83 ? -6.913 17.298 25.466 1.00 65.00 83 SER A CA 1
ATOM 635 C C . SER A 1 83 ? -6.949 16.713 24.054 1.00 65.00 83 SER A C 1
ATOM 637 O O . SER A 1 83 ? -6.957 17.434 23.056 1.00 65.00 83 SER A O 1
ATOM 639 N N . VAL A 1 84 ? -6.926 15.384 23.945 1.00 70.38 84 VAL A N 1
ATOM 640 C CA . VAL A 1 84 ? -7.229 14.734 22.665 1.00 70.38 84 VAL A CA 1
ATOM 641 C C . VAL A 1 84 ? -8.676 14.272 22.685 1.00 70.38 84 VAL A C 1
ATOM 643 O O . VAL A 1 84 ? -9.002 13.279 23.330 1.00 70.38 84 VAL A O 1
ATOM 646 N N . ASP A 1 85 ? -9.533 15.009 21.984 1.00 80.50 85 ASP A N 1
ATOM 647 C CA . ASP A 1 85 ? -10.924 14.615 21.793 1.00 80.50 85 ASP A CA 1
ATOM 648 C C . ASP A 1 85 ? -11.002 13.315 20.979 1.00 80.50 85 ASP A C 1
ATOM 650 O O . ASP A 1 85 ? -10.224 13.089 20.042 1.00 80.50 85 ASP A O 1
ATOM 654 N N . ASP A 1 86 ? -11.982 12.473 21.305 1.00 79.56 86 ASP A N 1
ATOM 655 C CA . ASP A 1 86 ? -12.204 11.197 20.617 1.00 79.56 86 ASP A CA 1
ATOM 656 C C . ASP A 1 86 ? -12.439 11.385 19.105 1.00 79.56 86 ASP A C 1
ATOM 658 O O . ASP A 1 86 ? -11.915 10.613 18.297 1.00 79.56 86 ASP A O 1
ATOM 662 N N . ASP A 1 87 ? -13.126 12.461 18.713 1.00 83.25 87 ASP A N 1
ATOM 663 C CA . ASP A 1 87 ? -13.388 12.814 17.310 1.00 83.25 87 ASP A CA 1
ATOM 664 C C . ASP A 1 87 ? -12.097 13.149 16.538 1.00 83.25 87 ASP A C 1
ATOM 666 O O . ASP A 1 87 ? -11.954 12.848 15.345 1.00 83.25 87 ASP A O 1
ATOM 670 N N . VAL A 1 88 ? -11.117 13.751 17.221 1.00 84.81 88 VAL A N 1
ATOM 671 C CA . VAL A 1 88 ? -9.811 14.094 16.640 1.00 84.81 88 VAL A CA 1
ATOM 672 C C . VAL A 1 88 ? -8.976 12.832 16.447 1.00 84.81 88 VAL A C 1
ATOM 674 O O . VAL A 1 88 ? -8.346 12.670 15.400 1.00 84.81 88 VAL A O 1
ATOM 677 N N . LEU A 1 89 ? -9.002 11.909 17.413 1.00 84.19 89 LEU A N 1
ATOM 678 C CA . LEU A 1 89 ? -8.337 10.605 17.300 1.00 84.19 89 LEU A CA 1
ATOM 679 C C . LEU A 1 89 ? -8.917 9.764 16.168 1.00 84.19 89 LEU A C 1
ATOM 681 O O . LEU A 1 89 ? -8.158 9.147 15.416 1.00 84.19 89 LEU A O 1
ATOM 685 N N . GLN A 1 90 ? -10.242 9.769 16.018 1.00 86.38 90 GLN A N 1
ATOM 686 C CA . GLN A 1 90 ? -10.902 9.092 14.912 1.00 86.38 90 GLN A CA 1
ATOM 687 C C . GLN A 1 90 ? -10.457 9.683 13.569 1.00 86.38 90 GLN A C 1
ATOM 689 O O . GLN A 1 90 ? -9.928 8.958 12.724 1.00 86.38 90 GLN A O 1
ATOM 694 N N . SER A 1 91 ? -10.558 11.005 13.412 1.00 88.62 91 SER A N 1
ATOM 695 C CA . SER A 1 91 ? -10.126 11.707 12.195 1.00 88.62 91 SER A CA 1
ATOM 696 C C . SER A 1 91 ? -8.649 11.446 11.868 1.00 88.62 91 SER A C 1
ATOM 698 O O . SER A 1 91 ? -8.281 11.242 10.710 1.00 88.62 91 SER A O 1
ATOM 700 N N . TYR A 1 92 ? -7.789 11.407 12.890 1.00 87.31 92 TYR A N 1
ATOM 701 C CA . TYR A 1 92 ? -6.372 11.085 12.748 1.00 87.31 92 TYR A CA 1
ATOM 702 C C . TYR A 1 92 ? -6.149 9.649 12.265 1.00 87.31 92 TYR A C 1
ATOM 704 O O . TYR A 1 92 ? -5.341 9.427 11.363 1.00 87.31 92 TYR A O 1
ATOM 712 N N . SER A 1 93 ? -6.859 8.675 12.840 1.00 86.69 93 SER A N 1
ATOM 713 C CA . SER A 1 93 ? -6.749 7.267 12.448 1.00 86.69 93 SER A CA 1
ATOM 714 C C . SER A 1 93 ? -7.182 7.057 10.993 1.00 86.69 93 SER A C 1
ATOM 716 O O . SER A 1 93 ? -6.444 6.456 10.208 1.00 86.69 93 SER A O 1
ATOM 718 N N . GLU A 1 94 ? -8.320 7.635 10.600 1.00 88.19 94 GLU A N 1
ATOM 719 C CA . GLU A 1 94 ? -8.847 7.557 9.234 1.00 88.19 94 GLU A CA 1
ATOM 720 C C . GLU A 1 94 ? -7.898 8.216 8.219 1.00 88.19 94 GLU A C 1
ATOM 722 O O . GLU A 1 94 ? -7.592 7.644 7.166 1.00 88.19 94 GLU A O 1
ATOM 727 N N . TYR A 1 95 ? -7.361 9.393 8.555 1.00 90.25 95 TYR A N 1
ATOM 728 C CA . TYR A 1 95 ? -6.386 10.083 7.713 1.00 90.25 95 TYR A CA 1
ATOM 729 C C . TYR A 1 95 ? -5.062 9.314 7.605 1.00 90.25 95 TYR A C 1
ATOM 731 O O . TYR A 1 95 ? -4.501 9.185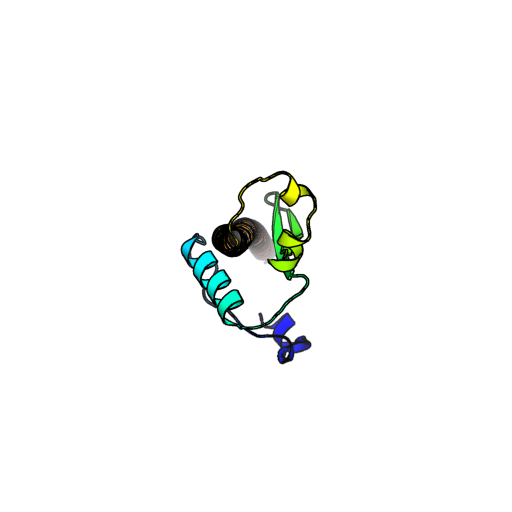 6.513 1.00 90.25 95 TYR A O 1
ATOM 739 N N . SER A 1 96 ? -4.577 8.759 8.718 1.00 90.31 96 SER A N 1
ATOM 740 C CA . SER A 1 96 ? -3.355 7.951 8.767 1.00 90.31 96 SER A CA 1
ATOM 741 C C . SER A 1 96 ? -3.471 6.708 7.879 1.00 90.31 96 SER A C 1
ATOM 743 O O . SER A 1 96 ? -2.552 6.403 7.114 1.00 90.31 96 SER A O 1
ATOM 745 N N . LEU A 1 97 ? -4.630 6.039 7.879 1.00 90.12 97 LEU A N 1
ATOM 746 C CA . LEU A 1 97 ? -4.902 4.914 6.982 1.00 90.12 97 LEU A CA 1
ATOM 747 C C . LEU A 1 97 ? -4.783 5.323 5.506 1.00 90.12 97 LEU A C 1
ATOM 749 O O . LEU A 1 97 ? -4.069 4.670 4.739 1.00 90.12 97 LEU A O 1
ATOM 753 N N . ALA A 1 98 ? -5.433 6.422 5.109 1.00 92.69 98 ALA A N 1
ATOM 754 C CA . ALA A 1 98 ? -5.356 6.932 3.740 1.00 92.69 98 ALA A CA 1
ATOM 755 C C . ALA A 1 98 ? -3.919 7.319 3.347 1.00 92.69 98 ALA A C 1
ATOM 757 O O . ALA A 1 98 ? -3.463 6.994 2.248 1.00 92.69 98 ALA A O 1
ATOM 758 N N . GLN A 1 99 ?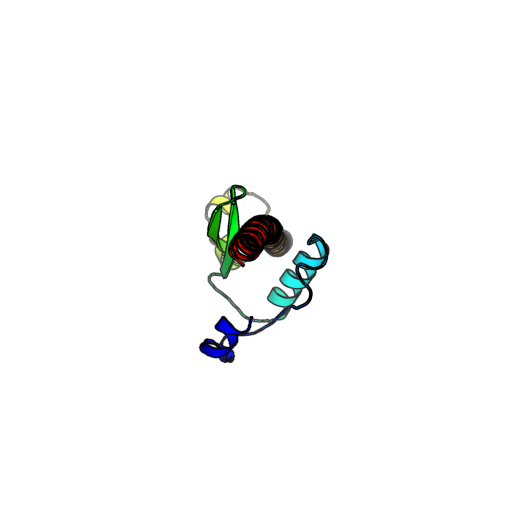 -3.176 7.954 4.257 1.00 93.62 99 GLN A N 1
ATOM 759 C CA . GLN A 1 99 ? -1.774 8.314 4.052 1.00 93.62 99 GLN A CA 1
ATOM 760 C C . GLN A 1 99 ? -0.880 7.083 3.846 1.00 93.62 99 GLN A C 1
ATOM 762 O O . GLN A 1 99 ? -0.056 7.076 2.928 1.00 93.62 99 GLN A O 1
ATOM 767 N N . LEU A 1 100 ? -1.032 6.039 4.666 1.00 92.88 100 LEU A N 1
ATOM 768 C CA . LEU A 1 100 ? -0.245 4.806 4.553 1.00 92.88 100 LEU A CA 1
ATOM 769 C C . LEU A 1 100 ? -0.533 4.064 3.245 1.00 92.88 100 LEU A C 1
ATOM 771 O O . LEU A 1 100 ? 0.398 3.600 2.581 1.00 92.88 100 LEU A O 1
ATOM 775 N N . ILE A 1 101 ? -1.805 3.995 2.840 1.00 92.06 101 ILE A N 1
ATOM 776 C CA . ILE A 1 101 ? -2.203 3.429 1.546 1.00 92.06 101 ILE A CA 1
ATOM 777 C C . ILE A 1 101 ? -1.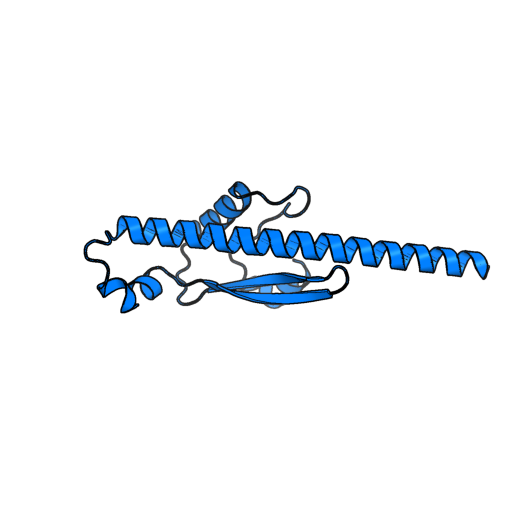570 4.234 0.408 1.00 92.06 101 ILE A C 1
ATOM 779 O O . ILE A 1 101 ? -0.963 3.654 -0.493 1.00 92.06 101 ILE A O 1
ATOM 783 N N . TYR A 1 102 ? -1.638 5.565 0.467 1.00 93.69 102 TYR A N 1
ATOM 784 C CA . TYR A 1 102 ? -1.041 6.431 -0.547 1.00 93.69 102 TYR A CA 1
ATOM 785 C C . TYR A 1 102 ? 0.479 6.245 -0.659 1.00 93.69 102 TYR A C 1
ATOM 787 O O . TYR A 1 102 ? 1.009 6.124 -1.768 1.00 93.69 102 TYR A O 1
ATOM 795 N N . TYR A 1 103 ? 1.179 6.158 0.476 1.00 93.56 103 TYR A N 1
ATOM 796 C CA . TYR A 1 103 ? 2.614 5.873 0.519 1.00 93.56 103 TYR A CA 1
ATOM 797 C C . TYR A 1 103 ? 2.939 4.534 -0.161 1.00 93.56 103 TYR A C 1
ATOM 799 O O . TYR A 1 103 ? 3.773 4.480 -1.069 1.00 93.56 103 TYR A O 1
ATOM 807 N N . ALA A 1 104 ? 2.214 3.471 0.196 1.00 93.44 104 ALA A N 1
ATOM 808 C CA . ALA A 1 104 ? 2.381 2.151 -0.405 1.00 93.44 104 ALA A CA 1
ATOM 809 C C . ALA A 1 104 ? 2.105 2.148 -1.922 1.00 93.44 104 ALA A C 1
ATOM 811 O O . ALA A 1 104 ? 2.843 1.522 -2.689 1.00 93.44 104 ALA A O 1
ATOM 812 N N . MET A 1 105 ? 1.081 2.880 -2.379 1.00 92.31 105 MET A N 1
ATOM 813 C CA . MET A 1 105 ? 0.750 3.012 -3.802 1.00 92.31 105 MET A CA 1
ATOM 814 C C . MET A 1 105 ? 1.869 3.700 -4.592 1.00 92.31 105 MET A C 1
ATOM 816 O O . MET A 1 105 ? 2.197 3.254 -5.691 1.00 92.31 105 MET A O 1
ATOM 820 N N . LYS A 1 106 ? 2.484 4.759 -4.049 1.00 92.56 106 LYS A N 1
ATOM 821 C CA . LYS A 1 106 ? 3.587 5.479 -4.713 1.00 92.56 106 LYS A CA 1
ATOM 822 C C . LYS A 1 106 ? 4.849 4.630 -4.852 1.00 92.56 106 LYS A C 1
ATOM 824 O O . LYS A 1 106 ? 5.441 4.584 -5.934 1.00 92.56 106 LYS A O 1
ATOM 829 N N . GLU A 1 107 ? 5.229 3.940 -3.784 1.00 92.25 107 GLU A N 1
ATOM 830 C CA . GLU A 1 107 ? 6.380 3.028 -3.761 1.00 92.25 107 GLU A CA 1
ATOM 831 C C . GLU A 1 107 ? 6.193 1.872 -4.753 1.00 92.25 107 GLU A C 1
ATOM 833 O O . GLU A 1 107 ? 7.069 1.582 -5.578 1.00 92.25 107 GLU A O 1
ATOM 838 N N . SER A 1 108 ? 5.000 1.267 -4.745 1.00 91.50 108 SER A N 1
ATOM 839 C CA . SER A 1 108 ? 4.682 0.155 -5.637 1.00 91.50 108 SER A CA 1
ATOM 840 C C . SER A 1 108 ? 4.615 0.590 -7.100 1.00 91.50 108 SER A C 1
ATOM 842 O O . SER A 1 108 ? 5.131 -0.123 -7.958 1.00 91.50 108 SER A O 1
ATOM 844 N N . ALA A 1 109 ? 4.033 1.756 -7.399 1.00 91.69 109 ALA A N 1
ATOM 845 C CA . ALA A 1 109 ? 3.971 2.278 -8.764 1.00 91.69 109 ALA A CA 1
ATOM 846 C C . ALA A 1 109 ? 5.373 2.543 -9.332 1.00 91.69 109 ALA A C 1
ATOM 848 O O . ALA A 1 109 ? 5.657 2.198 -10.476 1.00 91.69 109 ALA A O 1
ATOM 849 N N . THR A 1 110 ? 6.275 3.101 -8.522 1.00 90.94 110 THR A N 1
ATOM 850 C CA . THR A 1 110 ? 7.665 3.353 -8.938 1.00 90.94 110 THR A CA 1
ATOM 851 C C . THR A 1 110 ? 8.408 2.044 -9.207 1.00 90.94 110 THR A C 1
ATOM 853 O O . THR A 1 110 ? 9.042 1.895 -10.253 1.00 90.94 110 THR A O 1
ATOM 856 N N . SER A 1 111 ? 8.269 1.069 -8.303 1.00 90.88 111 SER A N 1
ATOM 857 C CA . SER A 1 111 ? 8.862 -0.268 -8.451 1.00 90.88 111 SER A CA 1
ATOM 858 C C . SER A 1 111 ? 8.339 -1.010 -9.685 1.00 90.88 111 SER A C 1
ATOM 860 O O . SER A 1 111 ? 9.083 -1.717 -10.364 1.00 90.88 111 SER A O 1
ATOM 862 N N . GLU A 1 112 ? 7.056 -0.845 -10.007 1.00 89.62 112 GLU A N 1
ATOM 863 C CA . GLU A 1 112 ? 6.456 -1.438 -11.199 1.00 89.62 112 GLU A CA 1
ATOM 864 C C . GLU A 1 112 ? 7.027 -0.825 -12.482 1.00 89.62 112 GLU A C 1
ATOM 866 O O . GLU A 1 112 ? 7.412 -1.559 -13.395 1.00 89.62 112 GLU A O 1
ATOM 871 N N . GLN A 1 113 ? 7.131 0.507 -12.546 1.00 90.88 113 GLN A N 1
ATOM 872 C CA . GLN A 1 113 ? 7.690 1.183 -13.719 1.00 90.88 113 GLN A CA 1
ATOM 873 C C . GLN A 1 113 ? 9.160 0.814 -13.944 1.00 90.88 113 GLN A C 1
ATOM 875 O O . GLN A 1 113 ? 9.550 0.538 -15.081 1.00 90.88 113 GLN A O 1
ATOM 880 N N . SER A 1 114 ? 9.970 0.736 -12.882 1.00 90.56 114 SER A N 1
ATOM 881 C CA . SER A 1 114 ? 11.379 0.345 -13.012 1.00 90.56 114 SER A CA 1
ATOM 882 C C . SER A 1 114 ? 11.523 -1.101 -13.498 1.00 90.56 114 SER A C 1
ATOM 884 O O . SER A 1 114 ? 12.263 -1.364 -14.446 1.00 90.56 114 SER A O 1
ATOM 886 N N . SER A 1 115 ? 10.736 -2.023 -12.932 1.00 90.00 115 SER A N 1
ATOM 887 C CA . SER A 1 115 ? 10.693 -3.429 -13.345 1.00 90.00 115 SER A CA 1
ATOM 888 C C . SER A 1 115 ? 10.278 -3.582 -14.811 1.00 90.00 115 SER A C 1
ATOM 890 O O . SER A 1 115 ? 10.914 -4.317 -15.571 1.00 90.00 115 SER A O 1
ATOM 892 N N . ARG A 1 116 ? 9.255 -2.833 -15.250 1.00 90.62 116 ARG A N 1
ATOM 893 C CA . ARG A 1 116 ? 8.803 -2.833 -16.646 1.00 90.62 116 ARG A CA 1
ATOM 894 C C . ARG A 1 116 ? 9.903 -2.343 -17.589 1.00 90.62 116 ARG A C 1
ATOM 896 O O . ARG A 1 116 ? 10.123 -2.968 -18.625 1.00 90.62 116 ARG A O 1
ATOM 903 N N . MET A 1 117 ? 10.614 -1.278 -17.224 1.00 91.88 117 MET A N 1
ATOM 904 C CA . MET A 1 117 ? 11.719 -0.745 -18.023 1.00 91.88 117 MET A CA 1
ATOM 905 C C . MET A 1 117 ? 12.852 -1.770 -18.177 1.00 91.88 117 MET A C 1
ATOM 907 O O . MET A 1 117 ? 13.300 -2.029 -19.293 1.00 91.88 117 MET A O 1
ATOM 911 N N . THR A 1 118 ? 13.276 -2.410 -17.082 1.00 89.50 118 THR A N 1
ATOM 912 C CA . THR A 1 118 ? 14.322 -3.446 -17.117 1.00 89.50 118 THR A CA 1
ATOM 913 C C . THR A 1 118 ? 13.891 -4.677 -17.917 1.00 89.50 118 THR A C 1
ATOM 915 O O . THR A 1 118 ? 14.683 -5.210 -18.695 1.00 89.50 118 THR A O 1
ATOM 918 N N . ALA A 1 119 ? 12.635 -5.113 -17.784 1.00 89.00 119 ALA A N 1
ATOM 919 C CA . ALA A 1 119 ? 12.105 -6.239 -18.551 1.00 89.00 119 ALA A CA 1
ATOM 920 C C . ALA A 1 119 ? 12.074 -5.949 -20.063 1.00 89.00 119 ALA A C 1
ATOM 922 O O . ALA A 1 119 ? 12.436 -6.814 -20.862 1.00 89.00 119 ALA A O 1
ATOM 923 N N . MET A 1 120 ? 11.691 -4.732 -20.462 1.00 92.38 120 MET A N 1
ATOM 924 C CA . MET A 1 120 ? 11.661 -4.318 -21.870 1.00 92.38 120 MET A CA 1
ATOM 925 C C . MET A 1 120 ? 13.060 -4.196 -22.486 1.00 92.38 120 MET A C 1
ATOM 927 O O . MET A 1 120 ? 13.265 -4.638 -23.618 1.00 92.38 120 MET A O 1
ATOM 931 N N . ASP A 1 121 ? 14.033 -3.651 -21.750 1.00 90.94 121 ASP A N 1
ATOM 932 C CA . ASP A 1 121 ? 15.430 -3.598 -22.201 1.00 90.94 121 ASP A CA 1
ATOM 933 C C . ASP A 1 121 ? 16.010 -5.015 -22.376 1.00 90.94 121 ASP A C 1
ATOM 935 O O . ASP A 1 121 ? 16.617 -5.329 -23.404 1.00 90.94 121 ASP A O 1
ATOM 939 N N . GLY A 1 122 ? 15.737 -5.917 -21.425 1.00 89.50 122 GLY A N 1
ATOM 940 C CA . GLY A 1 122 ? 16.117 -7.328 -21.529 1.00 89.50 122 GLY A CA 1
ATOM 941 C C . GLY A 1 122 ? 15.495 -8.028 -22.743 1.00 89.50 122 GLY A C 1
ATOM 942 O O . GLY A 1 122 ? 16.195 -8.713 -23.490 1.00 89.50 122 GLY A O 1
ATOM 943 N N . ALA A 1 123 ? 14.201 -7.815 -22.990 1.00 90.25 123 ALA A N 1
ATOM 944 C CA . ALA A 1 123 ? 13.510 -8.365 -24.154 1.00 90.25 123 ALA A CA 1
ATOM 945 C C . ALA A 1 123 ? 14.089 -7.841 -25.480 1.00 90.25 123 ALA A C 1
ATOM 947 O O . ALA A 1 123 ? 14.336 -8.631 -26.390 1.00 90.25 123 ALA A O 1
ATOM 948 N N . SER A 1 124 ? 14.374 -6.538 -25.570 1.00 90.12 124 SER A N 1
ATOM 949 C CA . SER A 1 124 ? 14.927 -5.909 -26.780 1.00 90.12 124 SER A CA 1
ATOM 950 C C . SER A 1 124 ? 16.322 -6.445 -27.114 1.00 90.12 124 SER A C 1
ATOM 952 O O . SER A 1 124 ? 16.619 -6.761 -28.267 1.00 90.12 124 SER A O 1
ATOM 954 N N . LYS A 1 125 ? 17.171 -6.628 -26.094 1.00 88.69 125 LYS A N 1
ATOM 955 C CA . LYS A 1 125 ? 18.499 -7.243 -26.249 1.00 88.69 125 LYS A CA 1
ATOM 956 C C . LYS A 1 125 ? 18.416 -8.702 -26.693 1.00 88.69 125 LYS A C 1
ATOM 958 O O . LYS A 1 125 ? 19.222 -9.126 -27.520 1.00 88.69 125 LYS A O 1
ATOM 963 N N . ASN A 1 126 ? 17.457 -9.462 -26.164 1.00 88.81 126 ASN A N 1
ATOM 964 C CA . ASN A 1 126 ? 17.257 -10.862 -26.538 1.00 88.81 126 ASN A CA 1
ATOM 965 C C . ASN A 1 126 ? 16.743 -11.003 -27.975 1.00 88.81 126 ASN A C 1
ATOM 967 O O . ASN A 1 126 ? 17.271 -11.825 -28.719 1.00 88.81 126 ASN A O 1
ATOM 971 N N . ALA A 1 127 ? 15.787 -10.168 -28.392 1.00 87.38 127 ALA A N 1
ATOM 972 C CA . ALA A 1 127 ? 15.313 -10.134 -29.775 1.00 87.38 127 ALA A CA 1
ATOM 973 C C . ALA A 1 127 ? 16.466 -9.840 -30.751 1.00 87.38 127 ALA A C 1
ATOM 975 O O . ALA A 1 127 ? 16.727 -10.625 -31.657 1.00 87.38 127 ALA A O 1
ATOM 976 N N . GLY A 1 128 ? 17.260 -8.799 -30.475 1.00 85.69 128 GLY A N 1
ATOM 977 C CA . GLY A 1 128 ? 18.413 -8.454 -31.309 1.00 85.69 128 GLY A CA 1
ATOM 978 C C . GLY A 1 128 ? 19.551 -9.486 -31.307 1.00 85.69 128 GLY A C 1
ATOM 979 O O . GLY A 1 128 ? 20.371 -9.472 -32.222 1.00 85.69 128 GLY A O 1
ATOM 980 N N . ARG A 1 129 ? 19.646 -10.372 -30.302 1.00 75.75 129 ARG A N 1
ATOM 981 C CA . ARG A 1 129 ? 20.568 -11.525 -30.332 1.00 75.75 129 ARG A CA 1
ATOM 982 C C . ARG A 1 129 ? 20.057 -12.631 -31.247 1.00 75.75 129 ARG A C 1
ATOM 984 O O . ARG A 1 129 ? 20.853 -13.175 -32.005 1.00 75.75 129 ARG A O 1
ATOM 991 N N . ASN A 1 130 ? 18.764 -12.934 -31.178 1.00 73.25 130 ASN A N 1
ATOM 992 C CA . ASN A 1 130 ? 18.149 -13.986 -31.980 1.00 73.25 130 ASN A CA 1
ATOM 993 C C . ASN A 1 130 ? 18.174 -13.633 -33.477 1.00 73.25 130 ASN A C 1
ATOM 995 O O . ASN A 1 130 ? 18.524 -14.486 -34.284 1.00 73.25 130 ASN A O 1
ATOM 999 N N . ASP A 1 131 ? 17.935 -12.366 -33.832 1.00 69.44 131 ASP A N 1
ATOM 1000 C CA . ASP A 1 131 ? 17.985 -11.895 -35.227 1.00 69.44 131 ASP A CA 1
ATOM 1001 C C . ASP A 1 131 ? 19.396 -11.922 -35.841 1.00 69.44 131 ASP A C 1
ATOM 1003 O O . ASP A 1 131 ? 19.539 -11.960 -37.056 1.00 69.44 131 ASP A O 1
ATOM 1007 N N . ARG A 1 132 ? 20.460 -11.889 -35.024 1.00 62.75 132 ARG A N 1
ATOM 1008 C CA . ARG A 1 132 ? 21.858 -11.984 -35.501 1.00 62.75 132 ARG A CA 1
ATOM 1009 C C . ARG A 1 132 ? 22.370 -13.421 -35.622 1.00 62.75 132 ARG A C 1
ATOM 1011 O O . ARG A 1 132 ? 23.485 -13.616 -36.098 1.00 62.75 132 ARG A O 1
ATOM 1018 N N . GLN A 1 133 ? 21.625 -14.394 -35.101 1.00 57.12 133 GLN A N 1
ATOM 1019 C CA . GLN A 1 133 ? 21.965 -15.820 -35.153 1.00 57.12 133 GLN A CA 1
ATOM 1020 C C . GLN A 1 133 ? 21.148 -16.592 -36.203 1.00 57.12 133 GLN A C 1
ATOM 1022 O O . GLN A 1 133 ? 21.445 -17.766 -36.426 1.00 57.12 133 GLN A O 1
ATOM 1027 N N . ALA A 1 134 ? 20.152 -15.951 -36.823 1.00 52.06 134 ALA A N 1
ATOM 1028 C CA . ALA A 1 134 ? 19.390 -16.445 -37.971 1.00 52.06 134 ALA A CA 1
ATOM 1029 C C . ALA A 1 134 ? 20.004 -15.952 -39.291 1.00 52.06 134 ALA A C 1
ATOM 1031 O O . ALA A 1 134 ? 19.901 -16.703 -40.286 1.00 52.06 134 ALA A O 1
#

pLDDT: mean 84.57, std 8.18, range [52.06, 93.69]